Protein AF-A0A971HKB8-F1 (afdb_monomer)

Secondary structure (DSSP, 8-state):
-HHHHHHH-GGG-SSTT--TTGGGB-GGGHHHHHHHHHTTTTTT--TT-S----EEEEEEEEEEEEEEEETTEEEEEEEEEEEEEESS--S---EEEEEEEEETTEEEEEEEE---

Nearest PDB structures (foldseek):
  8dey-assembly1_B  TM=6.725E-01  e=1.320E+00  Homo sapiens
  4a0a-assembly1_A  TM=6.316E-01  e=6.553E+00  Homo sapiens
  3cnx-assembly1_A  TM=3.456E-01  e=6.553E+00  Streptomyces avermitilis
  5i7k-assembly3_A  TM=2.606E-01  e=4.390E+00  Homo sapiens

Mean predicted aligned error: 2.99 Å

pLDDT: mean 95.15, std 5.56, range [52.69, 98.5]

Sequence (116 aa):
KLFIIDFYSLKNKTSSYDVGGVQFIYSEFKDNFSLKASNTIYKYLNPNMKELPLVKKVNVINIEETTFEYKEKEYQSYKVFLNWEYENDYGYEKECVLILMKENDRLDIVEKTNIS

Structure (mmCIF, N/CA/C/O backbone):
data_AF-A0A971HKB8-F1
#
_entry.id   AF-A0A971HKB8-F1
#
loop_
_atom_site.group_PDB
_atom_site.id
_atom_site.type_symbol
_atom_site.label_atom_id
_atom_site.label_alt_id
_atom_site.label_comp_id
_atom_site.label_asym_id
_atom_site.label_entity_id
_atom_site.label_seq_id
_atom_site.pdbx_PDB_ins_code
_atom_site.Cartn_x
_atom_site.Cartn_y
_atom_site.Cartn_z
_atom_site.occupancy
_atom_site.B_iso_or_equiv
_atom_site.auth_seq_id
_atom_site.auth_comp_id
_atom_site.auth_asym_id
_atom_site.auth_atom_id
_atom_site.pdbx_PDB_model_num
ATOM 1 N N . LYS A 1 1 ? -7.232 -2.955 -3.348 1.00 94.50 1 LYS A N 1
ATOM 2 C CA . LYS A 1 1 ? -6.668 -3.039 -4.725 1.00 94.50 1 LYS A CA 1
ATOM 3 C C . LYS A 1 1 ? -6.006 -1.733 -5.174 1.00 94.50 1 LYS A C 1
ATOM 5 O O . LYS A 1 1 ? -4.842 -1.793 -5.533 1.00 94.50 1 LYS A O 1
ATOM 10 N N . LEU A 1 2 ? -6.691 -0.580 -5.125 1.00 97.12 2 LEU A N 1
ATOM 11 C CA . LEU A 1 2 ? -6.138 0.714 -5.576 1.00 97.12 2 LEU A CA 1
ATOM 12 C C . LEU A 1 2 ? -4.813 1.098 -4.904 1.00 97.12 2 LEU A C 1
ATOM 14 O O . LEU A 1 2 ? -3.908 1.538 -5.597 1.00 97.12 2 LEU A O 1
ATOM 18 N N . PHE A 1 3 ? -4.674 0.851 -3.597 1.00 97.88 3 PHE A N 1
ATOM 19 C CA . PHE A 1 3 ? -3.410 1.049 -2.881 1.00 97.88 3 PHE A CA 1
ATOM 20 C C . PHE A 1 3 ? -2.221 0.351 -3.563 1.00 97.88 3 PHE A C 1
ATOM 22 O O . PHE A 1 3 ? -1.219 0.996 -3.838 1.00 97.88 3 PHE A O 1
ATOM 29 N N . ILE A 1 4 ? -2.359 -0.939 -3.900 1.00 98.19 4 ILE A N 1
ATOM 30 C CA . ILE A 1 4 ? -1.299 -1.718 -4.560 1.00 98.19 4 ILE A CA 1
ATOM 31 C C . ILE A 1 4 ? -0.949 -1.115 -5.920 1.00 98.19 4 ILE A C 1
ATOM 33 O O . ILE A 1 4 ? 0.224 -0.944 -6.231 1.00 98.19 4 ILE A O 1
ATOM 37 N N . ILE A 1 5 ? -1.962 -0.752 -6.712 1.00 98.25 5 ILE A N 1
ATOM 38 C CA . ILE A 1 5 ? -1.753 -0.155 -8.037 1.00 98.25 5 ILE A CA 1
ATOM 39 C C . ILE A 1 5 ? -0.966 1.151 -7.909 1.00 98.25 5 ILE A C 1
ATOM 41 O O . ILE A 1 5 ? 0.021 1.335 -8.615 1.00 98.25 5 ILE A O 1
ATOM 45 N N . ASP A 1 6 ? -1.384 2.037 -7.010 1.00 97.62 6 ASP A N 1
ATOM 46 C CA . ASP A 1 6 ? -0.803 3.371 -6.869 1.00 97.62 6 ASP A CA 1
ATOM 47 C C . ASP A 1 6 ? 0.608 3.335 -6.251 1.00 97.62 6 ASP A C 1
ATOM 49 O O . ASP A 1 6 ? 1.502 4.046 -6.707 1.00 97.62 6 ASP A O 1
ATOM 53 N N . PHE A 1 7 ? 0.836 2.471 -5.257 1.00 97.50 7 PHE A N 1
ATOM 54 C CA . PHE A 1 7 ? 2.121 2.353 -4.559 1.00 97.50 7 PHE A CA 1
ATOM 55 C C . PHE A 1 7 ? 3.192 1.598 -5.365 1.00 97.50 7 PHE A C 1
ATOM 57 O O . PHE A 1 7 ? 4.361 1.966 -5.327 1.00 97.50 7 PHE A O 1
ATOM 64 N N . TYR A 1 8 ? 2.825 0.553 -6.115 1.00 97.19 8 TYR A N 1
ATOM 65 C CA . TYR A 1 8 ? 3.807 -0.289 -6.820 1.00 97.19 8 TYR A CA 1
ATOM 66 C C . TYR A 1 8 ? 3.993 0.047 -8.303 1.00 97.19 8 TYR A C 1
ATOM 68 O O . TYR A 1 8 ? 4.924 -0.455 -8.933 1.00 97.19 8 TYR A O 1
ATOM 76 N N . SER A 1 9 ? 3.159 0.914 -8.884 1.00 97.06 9 SER A N 1
ATOM 77 C CA . SER A 1 9 ? 3.353 1.393 -10.260 1.00 97.06 9 SER A CA 1
ATOM 78 C C . SER A 1 9 ? 4.356 2.545 -10.311 1.00 97.06 9 SER A C 1
ATOM 80 O O . SER A 1 9 ? 3.999 3.685 -10.618 1.00 97.06 9 SER A O 1
ATOM 82 N N . LEU A 1 10 ? 5.624 2.248 -10.008 1.00 96.25 10 LEU A N 1
ATOM 83 C CA . LEU A 1 10 ? 6.705 3.239 -9.951 1.00 96.25 10 LEU A CA 1
ATOM 84 C C . LEU A 1 10 ? 6.931 3.957 -11.288 1.00 96.25 10 LEU A C 1
ATOM 86 O O . LEU A 1 10 ? 7.384 5.096 -11.298 1.00 96.25 10 LEU A O 1
ATOM 90 N N . LYS A 1 11 ? 6.556 3.335 -12.413 1.00 95.19 11 LYS A N 1
ATOM 91 C CA . LYS A 1 11 ? 6.616 3.955 -13.747 1.00 95.19 11 LYS A CA 1
ATOM 92 C C . LYS A 1 11 ? 5.830 5.270 -13.848 1.00 95.19 11 LYS A C 1
ATOM 94 O O . LYS A 1 11 ? 6.172 6.117 -14.664 1.00 95.19 11 LYS A O 1
ATOM 99 N N . ASN A 1 12 ? 4.801 5.452 -13.019 1.00 93.81 12 ASN A N 1
ATOM 100 C CA . ASN A 1 12 ? 3.961 6.653 -13.021 1.00 93.81 12 ASN A CA 1
ATOM 101 C C . ASN A 1 12 ? 4.474 7.752 -12.076 1.00 93.81 12 ASN A C 1
ATOM 103 O O . ASN A 1 12 ? 3.780 8.747 -11.881 1.00 93.81 12 ASN A O 1
ATOM 107 N N . LYS A 1 13 ? 5.632 7.553 -11.438 1.00 95.19 13 LYS A N 1
ATOM 108 C CA . LYS A 1 13 ? 6.107 8.385 -10.331 1.00 95.19 13 LYS A CA 1
ATOM 109 C C . LYS A 1 13 ? 7.242 9.297 -10.774 1.00 95.19 13 LYS A C 1
ATOM 111 O O . LYS A 1 13 ? 8.113 8.914 -11.552 1.00 95.19 13 LYS A O 1
ATOM 116 N N . THR A 1 14 ? 7.220 10.522 -10.267 1.00 93.38 14 THR A N 1
ATOM 117 C CA . THR A 1 14 ? 8.100 11.612 -10.719 1.00 93.38 14 THR A CA 1
ATOM 118 C C . THR A 1 14 ? 9.329 11.818 -9.837 1.00 93.38 14 THR A C 1
ATOM 120 O O . THR A 1 14 ? 10.302 12.435 -10.266 1.00 93.38 14 THR A O 1
ATOM 123 N N . SER A 1 15 ? 9.319 11.311 -8.605 1.00 93.50 15 SER A N 1
ATOM 124 C CA . SER A 1 15 ? 10.457 11.391 -7.687 1.00 93.50 15 SER A CA 1
ATOM 125 C C . SER A 1 15 ? 10.311 10.399 -6.537 1.00 93.50 15 SER A C 1
ATOM 127 O O . SER A 1 15 ? 9.233 9.845 -6.320 1.00 93.50 15 SER A O 1
ATOM 129 N N . SER A 1 16 ? 11.366 10.233 -5.737 1.00 93.69 16 SER A N 1
ATOM 130 C CA . SER A 1 16 ? 11.321 9.419 -4.518 1.00 93.69 16 SER A CA 1
ATOM 131 C C . SER A 1 16 ? 10.310 9.911 -3.468 1.00 93.69 16 SER A C 1
ATOM 133 O O . SER A 1 16 ? 9.944 9.153 -2.572 1.00 93.69 16 SER A O 1
ATOM 135 N N . TYR A 1 17 ? 9.840 11.157 -3.576 1.00 93.81 17 TYR A N 1
ATOM 136 C CA . TYR A 1 17 ? 8.840 11.756 -2.686 1.00 93.81 17 TYR A CA 1
ATOM 137 C C . TYR A 1 17 ? 7.404 11.618 -3.209 1.00 93.81 17 TYR A C 1
ATOM 139 O O . TYR A 1 17 ? 6.458 11.885 -2.472 1.00 93.81 17 TYR A O 1
ATOM 147 N N . ASP A 1 18 ? 7.228 11.180 -4.457 1.00 95.69 18 ASP A N 1
ATOM 148 C CA . ASP A 1 18 ? 5.926 10.962 -5.098 1.00 95.69 18 ASP A CA 1
ATOM 149 C C . ASP A 1 18 ? 5.329 9.606 -4.680 1.00 95.69 18 ASP A C 1
ATOM 151 O O . ASP A 1 18 ? 5.102 8.706 -5.490 1.00 95.69 18 ASP A O 1
ATOM 155 N N . VAL A 1 19 ? 5.153 9.411 -3.372 1.00 97.44 19 VAL A N 1
ATOM 156 C CA . VAL A 1 19 ? 4.676 8.146 -2.802 1.00 97.44 19 VAL A CA 1
ATOM 157 C C . VAL A 1 19 ? 3.184 7.975 -3.100 1.00 97.44 19 VAL A C 1
ATOM 159 O O . VAL A 1 19 ? 2.354 8.785 -2.690 1.00 97.44 19 VAL A O 1
ATOM 162 N N . GLY A 1 20 ? 2.828 6.899 -3.806 1.00 97.31 20 GLY A N 1
ATOM 163 C CA . GLY A 1 20 ? 1.437 6.573 -4.132 1.00 97.31 20 GLY A CA 1
ATOM 164 C C . GLY A 1 20 ? 0.682 5.925 -2.973 1.00 97.31 20 GLY A C 1
ATOM 165 O O . GLY A 1 20 ? 1.274 5.348 -2.066 1.00 97.31 20 GLY A O 1
ATOM 166 N N . GLY A 1 21 ? -0.648 5.985 -2.998 1.00 96.94 21 GLY A N 1
ATOM 167 C CA . GLY A 1 21 ? -1.503 5.246 -2.069 1.00 96.94 21 GLY A CA 1
ATOM 168 C C . GLY A 1 21 ? -1.576 5.804 -0.642 1.00 96.94 21 GLY A C 1
ATOM 169 O O . GLY A 1 21 ? -2.285 5.230 0.186 1.00 96.94 21 GLY A O 1
ATOM 170 N N . VAL A 1 22 ? -0.913 6.928 -0.346 1.00 97.56 22 VAL A N 1
ATOM 171 C CA . VAL A 1 22 ? -0.902 7.586 0.978 1.00 97.56 22 VAL A CA 1
ATOM 172 C C . VAL A 1 22 ? -2.316 7.926 1.466 1.00 97.56 22 VAL A C 1
ATOM 174 O O . VAL A 1 22 ? -2.593 7.906 2.662 1.00 97.56 22 VAL A O 1
ATOM 177 N N . GLN A 1 23 ? -3.251 8.192 0.554 1.00 96.62 23 GLN A N 1
ATOM 178 C CA . GLN A 1 23 ? -4.659 8.452 0.854 1.00 96.62 23 GLN A CA 1
ATOM 179 C C . GLN A 1 23 ? -5.376 7.284 1.548 1.00 96.62 23 GLN A C 1
ATOM 181 O O . GLN A 1 23 ? -6.348 7.539 2.251 1.00 96.62 23 GLN A O 1
ATOM 186 N N . PHE A 1 24 ? -4.893 6.048 1.378 1.00 97.44 24 PHE A N 1
ATOM 187 C CA . PHE A 1 24 ? -5.455 4.843 1.999 1.00 97.44 24 PHE A CA 1
ATOM 188 C C . PHE A 1 24 ? -4.819 4.506 3.354 1.00 97.44 24 PHE A C 1
ATOM 190 O O . PHE A 1 24 ? -5.229 3.539 3.989 1.00 97.44 24 PH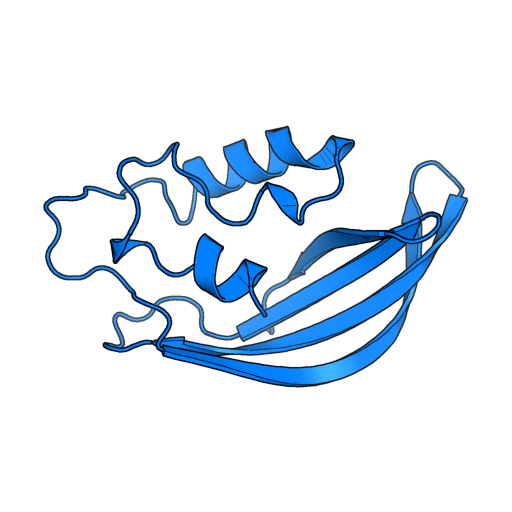E A O 1
ATOM 197 N N . ILE A 1 25 ? -3.790 5.246 3.769 1.00 98.06 25 ILE A N 1
ATOM 198 C CA . ILE A 1 25 ? -3.086 5.023 5.032 1.00 98.06 25 ILE A CA 1
ATOM 199 C C . ILE A 1 25 ? -3.800 5.775 6.153 1.00 98.06 25 ILE A C 1
ATOM 201 O O . ILE A 1 25 ? -4.237 6.918 5.963 1.00 98.06 25 ILE A O 1
ATOM 205 N N . TYR A 1 26 ? -3.865 5.155 7.333 1.00 97.12 26 TYR A N 1
ATOM 206 C CA . TYR A 1 26 ? -4.398 5.794 8.534 1.00 97.12 26 TYR A CA 1
ATOM 207 C C . TYR A 1 26 ? -3.712 7.142 8.776 1.00 97.12 26 TYR A C 1
ATOM 209 O O . TYR A 1 26 ? -2.495 7.269 8.626 1.00 97.12 26 TYR A 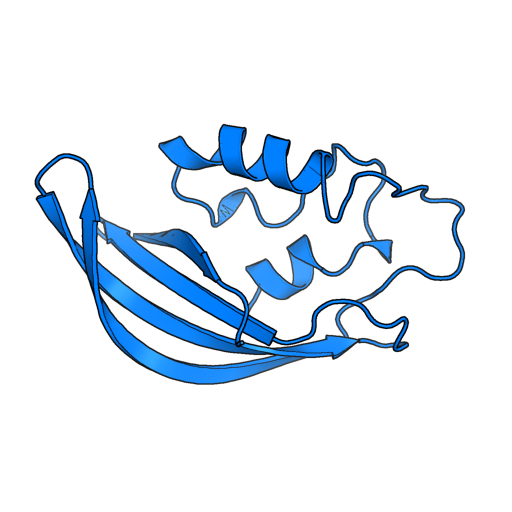O 1
ATOM 217 N N . SER A 1 27 ? -4.491 8.178 9.098 1.00 95.50 27 SER A N 1
ATOM 218 C CA . SER A 1 27 ? -4.034 9.573 9.023 1.00 95.50 27 SER A CA 1
ATOM 219 C C . SER A 1 27 ? -2.787 9.852 9.852 1.00 95.50 27 SER A C 1
ATOM 221 O O . SER A 1 27 ? -1.906 10.563 9.380 1.00 95.50 27 SER A O 1
ATOM 223 N N . GLU A 1 28 ? -2.677 9.253 11.038 1.00 96.12 28 GLU A N 1
ATOM 224 C CA . GLU A 1 28 ? -1.517 9.436 11.918 1.00 96.12 28 GLU A CA 1
ATOM 225 C C . GLU A 1 28 ? -0.255 8.715 11.415 1.00 96.12 28 GLU A C 1
ATOM 227 O O . GLU A 1 28 ? 0.846 8.985 11.887 1.00 96.12 28 GLU A O 1
ATOM 232 N N . PHE A 1 29 ? -0.387 7.789 10.460 1.00 96.88 29 PHE A N 1
ATOM 233 C CA . PHE A 1 29 ? 0.723 6.984 9.939 1.00 96.88 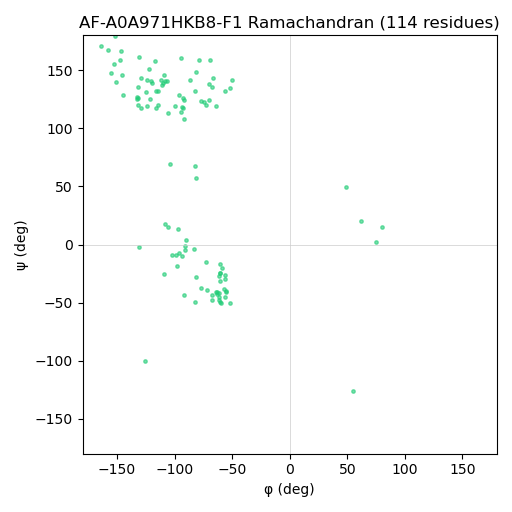29 PHE A CA 1
ATOM 234 C C . PHE A 1 29 ? 1.238 7.473 8.585 1.00 96.88 29 PHE A C 1
ATOM 236 O O . PHE A 1 29 ? 2.289 7.007 8.142 1.00 96.88 29 PHE A O 1
ATOM 243 N N . LYS A 1 30 ? 0.544 8.417 7.934 1.00 97.31 30 LYS A N 1
ATOM 244 C CA . LYS A 1 30 ? 0.865 8.897 6.578 1.00 97.31 30 LYS A CA 1
ATOM 245 C C . LYS A 1 30 ? 2.294 9.414 6.444 1.00 97.31 30 LYS A C 1
ATOM 247 O O . LYS A 1 30 ? 2.982 9.031 5.497 1.00 97.31 30 LYS A O 1
ATOM 252 N N . ASP A 1 31 ? 2.755 10.223 7.394 1.00 97.62 31 ASP A N 1
ATOM 253 C CA . ASP A 1 31 ? 4.089 10.831 7.335 1.00 97.62 31 ASP A CA 1
ATOM 254 C C . ASP A 1 31 ? 5.186 9.773 7.467 1.00 97.62 31 ASP A C 1
ATOM 256 O O . ASP A 1 31 ? 6.097 9.694 6.643 1.00 97.62 31 ASP A O 1
ATOM 260 N N . ASN A 1 32 ? 5.056 8.887 8.458 1.00 96.94 32 ASN A N 1
ATOM 261 C CA . ASN A 1 32 ? 5.996 7.791 8.674 1.00 96.94 32 ASN A CA 1
ATOM 262 C C . ASN A 1 32 ? 5.992 6.795 7.504 1.00 96.94 32 ASN A C 1
ATOM 264 O O . ASN A 1 32 ? 7.047 6.328 7.080 1.00 96.94 32 ASN A O 1
ATOM 268 N N . PHE A 1 33 ? 4.816 6.481 6.959 1.00 97.50 33 PHE A N 1
ATOM 269 C CA . PHE A 1 33 ? 4.678 5.638 5.775 1.00 97.50 33 PHE A CA 1
ATOM 270 C C . PHE A 1 33 ? 5.402 6.248 4.572 1.00 97.50 33 PHE A C 1
ATOM 272 O O . PHE A 1 33 ? 6.226 5.579 3.949 1.00 97.50 33 PHE A O 1
ATOM 279 N N . SER A 1 34 ? 5.150 7.528 4.289 1.00 97.44 34 SER A N 1
ATOM 280 C CA . SER A 1 34 ? 5.746 8.241 3.155 1.00 97.44 34 SER A CA 1
ATOM 281 C C . SER A 1 34 ? 7.264 8.334 3.298 1.00 97.44 34 SER A C 1
ATOM 283 O O . SER A 1 34 ? 7.990 8.050 2.348 1.00 97.44 34 SER A O 1
ATOM 285 N N . LEU A 1 35 ? 7.756 8.637 4.504 1.00 97.50 35 LEU A N 1
ATOM 286 C CA . LEU A 1 35 ? 9.186 8.676 4.807 1.00 97.50 35 LEU A CA 1
ATOM 287 C C . LEU A 1 35 ? 9.857 7.304 4.655 1.00 97.50 35 LEU A C 1
ATOM 289 O O . LEU A 1 35 ? 10.974 7.206 4.151 1.00 97.50 35 LEU A O 1
ATOM 293 N N . LYS A 1 36 ? 9.208 6.222 5.095 1.00 96.56 36 LYS A N 1
ATOM 294 C CA . LYS A 1 36 ? 9.746 4.865 4.920 1.00 96.56 36 LYS A CA 1
ATOM 295 C C . LYS A 1 36 ? 9.753 4.460 3.451 1.00 96.56 36 LYS A C 1
ATOM 297 O O . LYS A 1 36 ? 10.751 3.914 2.987 1.00 96.56 36 LYS A O 1
ATOM 302 N N . ALA A 1 37 ? 8.681 4.739 2.716 1.00 96.56 37 ALA A N 1
ATOM 303 C CA . ALA A 1 37 ? 8.580 4.427 1.295 1.00 96.56 37 ALA A CA 1
ATOM 304 C C . ALA A 1 37 ? 9.647 5.170 0.479 1.00 96.56 37 ALA A C 1
ATOM 306 O O . ALA A 1 37 ? 10.382 4.528 -0.276 1.00 96.56 37 ALA A O 1
ATOM 307 N N . SER A 1 38 ? 9.798 6.482 0.707 1.00 97.25 38 SER A N 1
ATOM 308 C CA . SER A 1 38 ? 10.806 7.325 0.048 1.00 97.25 38 SER A CA 1
ATOM 309 C C . SER A 1 38 ? 12.237 6.866 0.323 1.00 97.25 38 SER A C 1
ATOM 311 O O . SER A 1 38 ? 13.089 6.963 -0.553 1.00 97.25 38 SER A O 1
ATOM 313 N N . ASN A 1 39 ? 12.497 6.292 1.502 1.00 96.62 39 ASN A N 1
ATOM 314 C CA . ASN A 1 39 ? 13.803 5.754 1.886 1.00 96.62 39 ASN A CA 1
ATOM 315 C C . ASN A 1 39 ? 14.013 4.270 1.541 1.00 96.62 39 ASN A C 1
ATOM 317 O O . ASN A 1 39 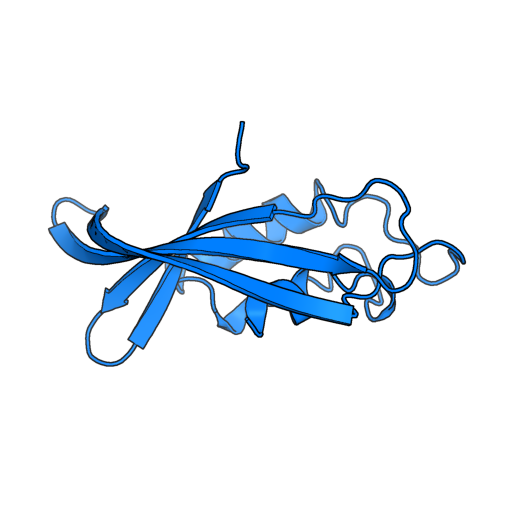? 15.094 3.738 1.802 1.00 96.62 39 ASN A O 1
ATOM 321 N N . THR A 1 40 ? 13.021 3.590 0.962 1.00 93.69 40 THR A N 1
ATOM 322 C CA . THR A 1 40 ? 13.107 2.165 0.602 1.00 93.69 40 THR A CA 1
ATOM 323 C C . THR A 1 40 ? 12.775 1.955 -0.873 1.00 93.69 40 THR A C 1
ATOM 325 O O . THR A 1 40 ? 13.626 2.204 -1.724 1.00 93.69 40 THR A O 1
ATOM 328 N N . ILE A 1 41 ? 11.552 1.533 -1.194 1.00 93.62 41 ILE A N 1
ATOM 329 C CA . ILE A 1 41 ? 11.121 1.175 -2.552 1.00 93.62 41 ILE A CA 1
ATOM 330 C C . ILE A 1 41 ? 11.203 2.347 -3.541 1.00 93.62 41 ILE A C 1
ATOM 332 O O . ILE A 1 41 ? 11.464 2.131 -4.721 1.00 93.62 41 ILE A O 1
ATOM 336 N N . TYR A 1 42 ? 11.084 3.586 -3.061 1.00 95.88 42 TYR A N 1
ATOM 337 C CA . TYR A 1 42 ? 11.189 4.791 -3.887 1.00 95.88 42 TYR A CA 1
ATOM 338 C C . TYR A 1 42 ? 12.587 5.424 -3.880 1.00 95.88 42 TYR A C 1
ATOM 340 O O . TYR A 1 42 ? 12.836 6.349 -4.651 1.00 95.88 42 TYR A O 1
ATOM 348 N N . LYS A 1 43 ? 13.522 4.941 -3.049 1.00 94.50 43 LYS A N 1
ATOM 349 C CA . LYS A 1 43 ? 14.805 5.616 -2.771 1.00 94.50 43 LYS A CA 1
ATOM 350 C C . LYS A 1 43 ? 15.624 5.933 -4.013 1.00 94.50 43 LYS A C 1
ATOM 352 O O . LYS A 1 43 ? 16.230 6.997 -4.097 1.00 94.50 43 LYS A O 1
ATOM 357 N N . TYR A 1 44 ? 15.653 4.999 -4.956 1.00 89.75 44 TYR A N 1
ATOM 358 C CA . TYR A 1 44 ? 16.448 5.101 -6.178 1.00 89.75 44 TYR A CA 1
ATOM 359 C C . TYR A 1 44 ? 15.595 5.401 -7.412 1.00 89.75 44 TYR A C 1
ATOM 361 O O . TYR A 1 44 ? 16.068 5.238 -8.534 1.00 89.75 44 TYR A O 1
ATOM 369 N N . LEU A 1 45 ? 14.345 5.832 -7.219 1.00 92.69 45 LEU A N 1
ATOM 370 C CA . LEU A 1 45 ? 13.458 6.156 -8.322 1.00 92.69 45 LEU A CA 1
ATOM 371 C C . LEU A 1 45 ? 14.014 7.340 -9.121 1.00 92.69 45 LEU A C 1
ATOM 373 O O . LEU A 1 45 ? 14.140 8.456 -8.617 1.00 92.69 45 LEU A O 1
ATOM 377 N N . ASN A 1 46 ? 14.292 7.087 -10.394 1.00 88.62 46 ASN A N 1
ATOM 378 C CA . ASN A 1 46 ? 14.618 8.100 -11.381 1.00 88.62 46 ASN A CA 1
ATOM 379 C C . ASN A 1 46 ? 13.633 7.947 -12.553 1.00 88.62 46 ASN A C 1
ATOM 381 O O . ASN A 1 46 ? 13.644 6.895 -13.192 1.00 88.62 46 ASN A O 1
ATOM 385 N N . PRO A 1 47 ? 12.817 8.968 -12.875 1.00 81.56 47 PRO A N 1
ATOM 386 C CA . PRO A 1 47 ? 11.818 8.889 -13.948 1.00 81.56 47 PRO A CA 1
ATOM 387 C C . PRO A 1 47 ? 12.390 8.569 -15.333 1.00 81.56 47 PRO A C 1
ATOM 389 O O . PRO A 1 47 ? 11.665 8.117 -16.212 1.00 81.56 47 PRO A O 1
ATOM 392 N N . ASN A 1 48 ? 13.690 8.795 -15.540 1.00 86.69 48 ASN A N 1
ATOM 393 C CA . ASN A 1 48 ? 14.366 8.485 -16.799 1.00 86.69 48 ASN A CA 1
ATOM 394 C C . ASN A 1 48 ? 14.792 7.007 -16.906 1.00 86.69 48 ASN A C 1
ATOM 396 O O . ASN A 1 48 ? 15.327 6.596 -17.939 1.00 86.69 48 ASN A O 1
ATOM 400 N N . MET A 1 49 ? 14.597 6.202 -15.855 1.00 87.62 49 MET A N 1
ATOM 401 C CA . MET A 1 49 ? 14.820 4.757 -15.903 1.00 87.62 49 MET A CA 1
ATOM 402 C C . MET A 1 49 ? 13.795 4.093 -16.823 1.00 87.62 49 MET A C 1
ATOM 404 O O . MET A 1 49 ? 12.600 4.370 -16.764 1.00 87.62 49 MET A O 1
ATOM 408 N N . LYS A 1 50 ? 14.271 3.175 -17.667 1.00 82.19 50 LYS A N 1
ATOM 409 C CA . LYS A 1 50 ? 13.416 2.423 -18.599 1.00 82.19 50 LYS A CA 1
ATOM 410 C C . LYS A 1 50 ? 12.711 1.238 -17.930 1.00 82.19 50 LYS A C 1
ATOM 412 O O . LYS A 1 50 ? 11.628 0.850 -18.358 1.00 82.19 50 LYS A O 1
ATOM 417 N N . GLU A 1 51 ? 13.315 0.688 -16.881 1.00 90.44 51 GLU A N 1
ATOM 418 C CA . GLU A 1 51 ? 12.884 -0.539 -16.202 1.00 90.44 51 GLU A CA 1
ATOM 419 C C . GLU A 1 51 ? 12.197 -0.204 -14.876 1.00 90.44 51 GLU A C 1
ATOM 421 O O . GLU A 1 51 ? 12.731 -0.434 -13.796 1.00 90.44 51 GLU A O 1
ATOM 426 N N . LEU A 1 52 ? 11.008 0.398 -14.963 1.00 94.88 52 LEU A N 1
ATOM 427 C CA . LEU A 1 52 ? 10.170 0.669 -13.795 1.00 94.88 52 LEU A CA 1
ATOM 428 C C . LEU A 1 52 ? 8.907 -0.201 -13.819 1.00 94.88 52 LEU A C 1
ATOM 430 O O . LEU A 1 52 ? 8.281 -0.341 -14.878 1.00 94.88 52 LEU A O 1
ATOM 434 N N . PRO A 1 53 ? 8.508 -0.777 -12.672 1.00 95.94 53 PRO A N 1
ATOM 435 C CA . PRO A 1 53 ? 7.325 -1.616 -12.587 1.00 95.94 53 PRO A CA 1
ATOM 436 C C . PRO A 1 53 ? 6.047 -0.808 -12.838 1.00 95.94 53 PRO A C 1
ATOM 438 O O . PRO A 1 53 ? 5.900 0.340 -12.407 1.00 95.94 53 PRO A O 1
ATOM 441 N N . LEU A 1 54 ? 5.100 -1.451 -13.518 1.00 97.56 54 LEU A N 1
ATOM 442 C CA . LEU A 1 54 ? 3.728 -0.989 -13.699 1.00 97.56 54 LEU A CA 1
ATOM 443 C C . LEU A 1 54 ? 2.801 -2.157 -13.370 1.00 97.56 54 LEU A C 1
ATOM 445 O O . LEU A 1 54 ? 2.921 -3.229 -13.967 1.00 97.56 54 LEU A O 1
ATOM 449 N N . VAL A 1 55 ? 1.933 -1.981 -12.373 1.00 98.31 55 VAL A N 1
ATOM 450 C CA . VAL A 1 55 ? 1.023 -3.039 -11.921 1.00 98.31 55 VAL A CA 1
ATOM 451 C C . VAL A 1 55 ? -0.041 -3.273 -12.988 1.00 98.31 55 VAL A C 1
ATOM 453 O O . VAL A 1 55 ? -0.772 -2.359 -13.361 1.00 98.31 55 VAL A O 1
ATOM 456 N N . LYS A 1 56 ? -0.160 -4.519 -13.442 1.00 98.19 56 LYS A N 1
ATOM 457 C CA . LYS A 1 56 ? -1.124 -4.958 -14.455 1.00 98.19 56 LYS A CA 1
ATOM 458 C C . LYS A 1 56 ? -2.421 -5.462 -13.830 1.00 98.19 56 LYS A C 1
ATOM 460 O O . LYS A 1 56 ? -3.510 -5.173 -14.321 1.00 98.19 56 LYS A O 1
ATOM 465 N N . LYS A 1 57 ? -2.318 -6.258 -12.764 1.00 98.12 57 LYS A N 1
ATOM 466 C CA . LYS A 1 57 ? -3.466 -6.934 -12.147 1.00 98.12 57 LYS A CA 1
ATOM 467 C C . LYS A 1 57 ? -3.226 -7.145 -10.664 1.00 98.12 57 LYS A C 1
ATOM 469 O O . LYS A 1 57 ? -2.134 -7.531 -10.280 1.00 98.12 57 LYS A O 1
ATOM 474 N N . VAL A 1 58 ? -4.264 -6.947 -9.852 1.00 98.50 58 VAL A N 1
ATOM 475 C CA . VAL A 1 58 ? -4.239 -7.211 -8.407 1.00 98.50 58 VAL A CA 1
ATOM 476 C C . VAL A 1 58 ? -5.320 -8.226 -8.056 1.00 98.50 58 VAL A C 1
ATOM 478 O O . VAL A 1 58 ? -6.507 -7.995 -8.330 1.00 98.50 58 VAL A O 1
ATOM 481 N N . ASN A 1 59 ? -4.927 -9.311 -7.397 1.00 98.12 59 ASN A N 1
ATOM 482 C CA . ASN A 1 59 ? -5.834 -10.325 -6.878 1.00 98.12 59 ASN A CA 1
ATOM 483 C C . ASN A 1 59 ? -5.901 -10.234 -5.352 1.00 98.12 59 ASN A C 1
ATOM 485 O O . ASN A 1 59 ? -4.901 -9.996 -4.679 1.00 98.12 59 ASN A O 1
ATOM 489 N N . VAL A 1 60 ? -7.108 -10.411 -4.817 1.00 97.94 60 VAL A N 1
ATOM 490 C CA . VAL A 1 60 ? -7.317 -10.641 -3.385 1.00 97.94 60 VAL A CA 1
ATOM 491 C C . VAL A 1 60 ? -7.345 -12.149 -3.213 1.00 97.94 60 VAL A C 1
ATOM 493 O O . VAL A 1 60 ? -8.181 -12.804 -3.831 1.00 97.94 60 VAL A O 1
ATOM 496 N N . ILE A 1 61 ? -6.405 -12.678 -2.440 1.00 97.75 61 ILE A N 1
ATOM 497 C CA . ILE A 1 61 ? -6.267 -14.112 -2.183 1.00 97.75 61 ILE A CA 1
ATOM 498 C C . ILE A 1 61 ? -7.233 -14.520 -1.073 1.00 97.75 61 ILE A C 1
ATOM 500 O O . ILE A 1 61 ? -7.981 -15.479 -1.228 1.00 97.75 61 ILE A O 1
ATOM 504 N N . ASN A 1 62 ? -7.218 -13.777 0.034 1.00 97.50 62 ASN A N 1
ATOM 505 C CA . ASN A 1 62 ? -8.031 -14.052 1.210 1.00 97.50 62 ASN A CA 1
ATOM 506 C C . ASN A 1 62 ? -8.327 -12.761 1.985 1.00 97.50 62 ASN A C 1
ATOM 508 O O . ASN A 1 62 ? -7.573 -11.785 1.896 1.00 97.50 62 ASN A O 1
ATOM 512 N N . ILE A 1 63 ? -9.419 -12.771 2.745 1.00 98.06 63 ILE A N 1
ATOM 513 C CA . ILE A 1 63 ? -9.784 -11.733 3.709 1.00 98.06 63 ILE A CA 1
ATOM 514 C C . ILE A 1 63 ? -10.180 -12.439 5.003 1.00 98.06 63 ILE A C 1
ATOM 516 O O . ILE A 1 63 ? -11.072 -13.282 4.995 1.00 98.06 63 ILE A O 1
ATOM 520 N N . GLU A 1 64 ? -9.541 -12.063 6.104 1.00 98.12 64 GLU A N 1
ATOM 521 C CA . GLU A 1 64 ? -9.834 -12.576 7.442 1.00 98.12 64 GLU A CA 1
ATOM 522 C C . GLU A 1 64 ? -10.265 -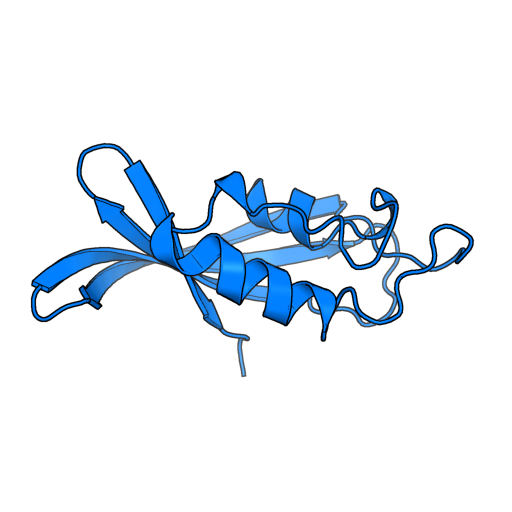11.421 8.346 1.00 98.12 64 GLU A C 1
ATOM 524 O O . GLU A 1 64 ? -9.679 -10.336 8.300 1.00 98.12 64 GLU A O 1
ATOM 529 N N . GLU A 1 65 ? -11.282 -11.647 9.174 1.00 98.12 65 GLU A N 1
ATOM 530 C CA . GLU A 1 65 ? -11.597 -10.743 10.281 1.00 98.12 65 GLU A CA 1
ATOM 531 C C . GLU A 1 65 ? -10.511 -10.861 11.356 1.00 98.12 65 GLU A C 1
ATOM 533 O O . GLU A 1 65 ? -10.032 -11.950 11.667 1.00 98.12 65 GLU A O 1
ATOM 538 N N . THR A 1 66 ? -10.102 -9.727 11.913 1.00 97.81 66 THR A N 1
ATOM 539 C CA . THR A 1 66 ? -9.098 -9.646 12.976 1.00 97.81 66 THR A CA 1
ATOM 540 C C . THR A 1 66 ? -9.362 -8.410 13.828 1.00 97.81 66 THR A C 1
ATOM 542 O O . THR A 1 66 ? -10.271 -7.620 13.560 1.00 97.81 66 THR A O 1
ATOM 545 N N . THR A 1 67 ? -8.539 -8.201 14.843 1.00 97.62 67 THR A N 1
ATOM 546 C CA . THR A 1 67 ? -8.475 -6.950 15.590 1.00 97.62 67 THR A CA 1
ATOM 547 C C . THR A 1 67 ? -7.101 -6.303 15.432 1.00 97.62 67 THR A C 1
ATOM 549 O O . THR A 1 67 ? -6.131 -6.962 15.048 1.00 97.62 67 THR A O 1
ATOM 552 N N . PHE A 1 68 ? -7.035 -4.992 15.654 1.00 97.00 68 PHE A N 1
ATOM 553 C CA . PHE A 1 68 ? -5.797 -4.218 15.707 1.00 97.00 68 PHE A CA 1
ATOM 554 C C . PHE A 1 68 ? -5.824 -3.351 16.963 1.00 97.00 68 PHE A C 1
ATOM 556 O O . PHE A 1 68 ? -6.790 -2.618 17.186 1.00 97.00 68 PHE A O 1
ATOM 563 N N . GLU A 1 69 ? -4.786 -3.451 17.789 1.00 96.56 69 GLU A N 1
ATOM 564 C CA . GLU A 1 69 ? -4.657 -2.646 18.999 1.00 96.56 69 GLU A CA 1
ATOM 565 C C . GLU A 1 69 ? -3.864 -1.370 18.701 1.00 96.56 69 GLU A C 1
ATOM 567 O O . GLU A 1 69 ? -2.738 -1.412 18.203 1.00 96.56 69 GLU A O 1
ATOM 572 N N . TYR A 1 70 ? -4.445 -0.219 19.030 1.00 95.25 70 TYR A N 1
ATOM 573 C CA . TYR A 1 70 ? -3.787 1.071 18.896 1.00 95.25 70 TYR A CA 1
ATOM 574 C C . TYR A 1 70 ? -4.201 2.008 20.024 1.00 95.25 70 TYR A C 1
ATOM 576 O O . TYR A 1 70 ? -5.388 2.211 20.264 1.00 95.25 70 TYR A O 1
ATOM 584 N N . LYS A 1 71 ? -3.214 2.600 20.713 1.00 94.94 71 LYS A N 1
ATOM 585 C CA . LYS A 1 71 ? -3.431 3.503 21.860 1.00 94.94 71 LYS A CA 1
ATOM 586 C C . LYS A 1 71 ? -4.399 2.910 22.900 1.00 94.94 71 LYS A C 1
ATOM 588 O O . LYS A 1 71 ? -5.356 3.573 23.295 1.00 94.94 71 LYS A O 1
ATOM 593 N N . GLU A 1 72 ? -4.149 1.660 23.300 1.00 95.19 72 GLU A N 1
ATOM 594 C CA . GLU A 1 72 ? -4.932 0.927 24.315 1.00 95.19 72 GLU A CA 1
ATOM 595 C C . GLU A 1 72 ? -6.410 0.708 23.930 1.00 95.19 72 GLU A C 1
ATOM 597 O O . GLU A 1 72 ? -7.265 0.469 24.783 1.00 95.19 72 GLU A O 1
ATOM 602 N N . LYS A 1 73 ? -6.735 0.799 22.635 1.00 95.12 73 LYS A N 1
ATOM 603 C CA . LYS A 1 73 ? -8.055 0.486 22.086 1.00 95.12 73 LYS A CA 1
ATOM 604 C C . LYS A 1 73 ? -7.944 -0.617 21.052 1.00 95.12 73 LYS A C 1
ATOM 606 O O . LYS A 1 73 ? -7.033 -0.615 20.227 1.00 95.12 73 LYS A O 1
ATOM 611 N N . GLU A 1 74 ? -8.916 -1.515 21.072 1.00 96.69 74 GLU A N 1
ATOM 612 C CA . GLU A 1 74 ? -9.052 -2.574 20.083 1.00 96.69 74 GLU A CA 1
ATOM 613 C C . GLU A 1 74 ? -10.038 -2.155 18.989 1.00 96.69 74 GLU A C 1
ATOM 615 O O . GLU A 1 74 ? -11.161 -1.729 19.269 1.00 96.69 74 GLU A O 1
ATOM 620 N N . TYR A 1 75 ? -9.614 -2.285 17.735 1.00 97.06 75 TYR A N 1
ATOM 621 C CA . TYR A 1 75 ? -10.406 -1.937 16.563 1.00 97.06 75 TYR A CA 1
ATOM 622 C C . TYR A 1 75 ? -10.696 -3.177 15.722 1.00 97.06 75 TYR A C 1
ATOM 624 O O . TYR A 1 75 ? -9.779 -3.920 15.356 1.00 97.06 75 TYR A O 1
ATOM 632 N N . GLN A 1 76 ? -11.964 -3.357 15.337 1.00 97.69 76 GLN A N 1
ATOM 633 C CA . GLN A 1 76 ? -12.329 -4.333 14.309 1.00 97.69 76 GLN A CA 1
ATOM 634 C C . GLN A 1 76 ? -11.543 -4.045 13.032 1.00 97.69 76 GLN A C 1
ATOM 636 O O . GLN A 1 76 ? -11.462 -2.903 12.581 1.00 97.69 76 GLN A O 1
ATOM 641 N N . SER A 1 77 ? -10.952 -5.083 12.460 1.00 98.25 77 SER A N 1
ATOM 642 C CA . SER A 1 77 ? -10.004 -4.947 11.365 1.00 98.25 77 SER A CA 1
ATOM 643 C C . SER A 1 77 ? -10.109 -6.121 10.398 1.00 98.25 77 SER A C 1
ATOM 645 O O . SER A 1 77 ? -10.704 -7.155 10.696 1.00 98.25 77 SER A O 1
ATOM 647 N N . TYR A 1 78 ? -9.502 -5.964 9.227 1.00 98.25 78 TYR A N 1
ATOM 648 C CA . TYR A 1 78 ? -9.421 -7.012 8.218 1.00 98.25 78 TYR A CA 1
ATOM 649 C C . TYR A 1 78 ? -7.974 -7.261 7.830 1.00 98.25 78 TYR A C 1
ATOM 651 O O . TYR A 1 78 ? -7.248 -6.325 7.489 1.00 98.25 78 TYR A O 1
ATOM 659 N N . LYS A 1 79 ? -7.577 -8.529 7.822 1.00 98.19 79 LYS A N 1
ATOM 660 C CA . LYS A 1 79 ? -6.304 -8.990 7.281 1.00 98.19 79 LYS A CA 1
ATOM 661 C C . LYS A 1 79 ? -6.518 -9.442 5.845 1.00 98.19 79 LYS A C 1
ATOM 663 O O . LYS A 1 79 ? -7.248 -10.392 5.581 1.00 98.19 79 LYS A O 1
ATOM 668 N N . VAL A 1 80 ? -5.915 -8.726 4.902 1.00 98.25 80 VAL A N 1
ATOM 669 C CA . VAL A 1 80 ? -6.162 -8.901 3.469 1.00 98.25 80 VAL A CA 1
ATOM 670 C C . VAL A 1 80 ? -4.891 -9.366 2.782 1.00 98.25 80 VAL A C 1
ATOM 672 O O . VAL A 1 80 ? -3.899 -8.641 2.736 1.00 98.25 80 VAL A O 1
ATOM 675 N N . PHE A 1 81 ? -4.947 -10.565 2.214 1.00 98.19 81 PHE A N 1
ATOM 676 C CA . PHE A 1 81 ? -3.850 -11.191 1.486 1.00 98.19 81 PHE A CA 1
ATOM 677 C C . PHE A 1 81 ? -3.973 -10.835 0.008 1.00 98.19 81 PHE A C 1
ATOM 679 O O . PHE A 1 81 ? -5.017 -11.060 -0.613 1.00 98.19 81 PHE A O 1
ATOM 686 N N . LEU A 1 82 ? -2.921 -10.257 -0.560 1.00 98.12 82 LEU A N 1
ATOM 687 C CA . LEU A 1 82 ? -2.910 -9.738 -1.924 1.00 98.12 82 LEU A CA 1
ATOM 688 C C . LEU A 1 82 ? -1.711 -10.290 -2.681 1.00 98.12 82 LEU A C 1
ATOM 690 O O . LEU A 1 82 ? -0.615 -10.364 -2.136 1.00 98.12 82 LEU A O 1
ATOM 694 N N . ASN A 1 83 ? -1.909 -10.565 -3.967 1.00 98.06 83 ASN A N 1
ATOM 695 C CA . ASN A 1 83 ? -0.817 -10.659 -4.927 1.00 98.06 83 ASN A CA 1
ATOM 696 C C . ASN A 1 83 ? -1.126 -9.829 -6.172 1.00 98.06 83 ASN A C 1
ATOM 698 O O . ASN A 1 83 ? -2.274 -9.438 -6.425 1.00 98.06 83 ASN A O 1
ATOM 702 N N . TRP A 1 84 ? -0.092 -9.514 -6.937 1.00 98.19 84 TRP A N 1
ATOM 703 C CA . TRP A 1 84 ? -0.228 -8.757 -8.166 1.00 98.19 84 TRP A CA 1
ATOM 704 C C . TRP A 1 84 ? 0.800 -9.161 -9.213 1.00 98.19 84 TRP A C 1
ATOM 706 O 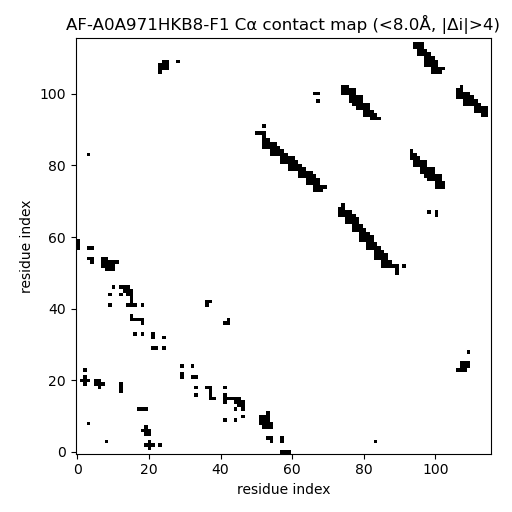O . TRP A 1 84 ? 1.850 -9.730 -8.932 1.00 98.19 84 TRP A O 1
ATOM 716 N N . GLU A 1 85 ? 0.459 -8.844 -10.453 1.00 98.38 85 GLU A N 1
ATOM 717 C CA . GLU A 1 85 ? 1.298 -9.049 -11.624 1.00 98.38 85 GLU A CA 1
ATOM 718 C C . GLU A 1 85 ? 1.736 -7.686 -12.160 1.00 98.38 85 GLU A C 1
ATOM 720 O O . GLU A 1 85 ? 0.938 -6.741 -12.196 1.00 98.38 85 GLU A O 1
ATOM 725 N N . TYR A 1 86 ? 2.984 -7.591 -12.612 1.00 98.31 86 TYR A N 1
ATOM 726 C CA . TYR A 1 86 ? 3.498 -6.432 -13.341 1.00 98.31 86 TYR A CA 1
ATOM 727 C C . TYR A 1 86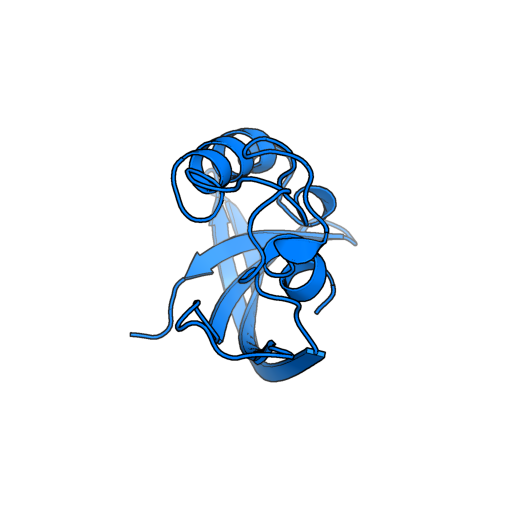 ? 3.383 -6.639 -14.854 1.00 98.31 86 TYR A C 1
ATOM 729 O O . TYR A 1 86 ? 3.283 -7.768 -15.330 1.00 98.31 86 TYR A O 1
ATOM 737 N N . GLU A 1 87 ? 3.422 -5.553 -15.626 1.00 97.75 87 GLU A N 1
ATOM 738 C CA . GLU A 1 87 ? 3.562 -5.643 -17.087 1.00 97.75 87 GLU A CA 1
ATOM 739 C C . GLU A 1 87 ? 4.880 -6.308 -17.501 1.00 97.75 87 GLU A C 1
ATOM 741 O O . GLU A 1 87 ? 4.890 -7.133 -18.410 1.00 97.75 87 GLU A O 1
ATOM 746 N N . ASN A 1 88 ? 5.969 -5.959 -16.812 1.00 96.38 88 ASN A N 1
ATOM 747 C CA . ASN A 1 88 ? 7.294 -6.552 -16.960 1.00 96.38 88 ASN A CA 1
ATOM 748 C C . ASN A 1 88 ? 7.837 -6.880 -15.567 1.00 96.38 88 ASN A C 1
ATOM 750 O O . ASN A 1 88 ? 7.709 -6.071 -14.645 1.00 96.38 88 ASN A O 1
ATOM 754 N N . ASP A 1 89 ? 8.422 -8.064 -15.413 1.00 94.06 89 ASP A N 1
ATOM 755 C CA . ASP A 1 89 ? 8.935 -8.543 -14.134 1.00 94.06 89 ASP A CA 1
ATOM 756 C C . ASP A 1 89 ? 10.412 -8.177 -13.965 1.00 94.06 89 ASP A C 1
ATOM 758 O O . ASP A 1 89 ? 11.284 -8.757 -14.608 1.00 94.06 89 ASP A O 1
ATOM 762 N N . TYR A 1 90 ? 10.678 -7.215 -13.082 1.00 93.19 90 TYR A N 1
ATOM 763 C CA . TYR A 1 90 ? 12.029 -6.769 -12.727 1.00 93.19 90 TYR A CA 1
ATOM 764 C C . TYR A 1 90 ? 12.441 -7.209 -11.310 1.00 93.19 90 TYR A C 1
ATOM 766 O O . TYR A 1 90 ? 13.344 -6.626 -10.718 1.00 93.19 90 TYR A O 1
ATOM 774 N N . GLY A 1 91 ? 11.757 -8.202 -10.725 1.00 92.19 91 GLY A N 1
ATOM 775 C CA . GLY A 1 91 ? 12.087 -8.718 -9.389 1.00 92.19 91 GLY A CA 1
ATOM 776 C C . GLY A 1 91 ? 11.572 -7.876 -8.215 1.00 92.19 91 GLY A C 1
ATOM 777 O O . GLY A 1 91 ? 12.013 -8.071 -7.085 1.00 92.19 91 GLY A O 1
ATOM 778 N N . TYR A 1 92 ? 10.631 -6.958 -8.455 1.00 92.62 92 TYR A N 1
ATOM 779 C CA . TYR A 1 92 ? 9.936 -6.234 -7.386 1.00 92.62 92 TYR A CA 1
ATOM 780 C C . TYR A 1 92 ? 8.997 -7.161 -6.604 1.00 92.62 92 TYR A C 1
ATOM 782 O O . TYR A 1 92 ? 8.554 -8.188 -7.119 1.00 92.62 92 TYR A O 1
ATOM 790 N N . GLU A 1 93 ? 8.662 -6.764 -5.373 1.00 94.31 93 GLU A N 1
ATOM 791 C CA . GLU A 1 93 ? 7.660 -7.424 -4.523 1.00 94.31 93 GLU A CA 1
ATOM 792 C C . GLU A 1 93 ? 6.340 -7.636 -5.284 1.00 94.31 93 GLU A C 1
ATOM 794 O O . GLU A 1 93 ? 5.948 -6.774 -6.073 1.00 94.31 93 GLU A O 1
ATOM 799 N N . LYS A 1 94 ? 5.671 -8.775 -5.064 1.00 96.94 94 LYS A N 1
ATOM 800 C CA . LYS A 1 94 ? 4.477 -9.209 -5.826 1.00 96.94 94 LYS A CA 1
ATOM 801 C C . LYS A 1 94 ? 3.318 -9.648 -4.940 1.00 96.94 94 LYS A C 1
ATOM 803 O O . LYS A 1 94 ? 2.271 -10.042 -5.448 1.00 96.94 94 LYS A O 1
ATOM 808 N N . GLU A 1 95 ? 3.516 -9.627 -3.631 1.00 97.44 95 GLU A N 1
ATOM 809 C CA . GLU A 1 95 ? 2.535 -10.067 -2.658 1.00 97.44 95 GLU A CA 1
ATOM 810 C C . GLU A 1 95 ? 2.763 -9.393 -1.316 1.00 97.44 95 GLU A C 1
ATOM 812 O O . GLU A 1 95 ? 3.891 -9.076 -0.948 1.00 97.44 95 GLU A O 1
ATOM 817 N N . CYS A 1 96 ? 1.675 -9.163 -0.592 1.00 97.19 96 CYS A N 1
ATOM 818 C CA . CYS A 1 96 ? 1.724 -8.615 0.750 1.00 97.19 96 CYS A CA 1
ATOM 819 C C . CYS A 1 96 ? 0.453 -8.960 1.522 1.00 97.19 96 CYS A C 1
ATOM 821 O O . CYS A 1 96 ? -0.567 -9.378 0.958 1.00 97.19 96 CYS A O 1
ATOM 823 N N . VAL A 1 97 ? 0.514 -8.725 2.826 1.00 98.19 97 VAL A N 1
ATOM 824 C CA . VAL A 1 97 ? -0.649 -8.729 3.704 1.00 98.19 97 VAL A CA 1
ATOM 825 C C . VAL A 1 97 ? -0.855 -7.321 4.237 1.00 98.19 97 VAL A C 1
ATOM 827 O O . VAL A 1 97 ? 0.088 -6.676 4.694 1.00 98.19 97 VAL A O 1
ATOM 830 N N . LEU A 1 98 ? -2.092 -6.837 4.166 1.00 98.12 98 LEU A N 1
ATOM 831 C CA . LEU A 1 98 ? -2.495 -5.553 4.734 1.00 98.12 98 LEU A CA 1
ATOM 832 C C . LEU A 1 98 ? -3.398 -5.779 5.942 1.00 98.12 98 LEU A C 1
ATOM 834 O O . LEU A 1 98 ? -4.303 -6.609 5.872 1.00 98.12 98 LEU A O 1
ATOM 838 N N . ILE A 1 99 ? -3.203 -4.993 6.998 1.00 98.19 99 ILE A N 1
ATOM 839 C CA . ILE A 1 99 ? -4.195 -4.831 8.064 1.00 98.19 99 ILE A CA 1
ATOM 840 C C . ILE A 1 99 ? -4.948 -3.531 7.804 1.00 98.19 99 ILE A C 1
ATOM 842 O O . ILE A 1 99 ? -4.346 -2.454 7.746 1.00 98.19 99 ILE A O 1
ATOM 846 N N . LEU A 1 100 ? -6.262 -3.645 7.611 1.00 98.19 100 LEU A N 1
ATOM 847 C CA . LEU A 1 100 ? -7.170 -2.518 7.447 1.00 98.19 100 LEU A CA 1
ATOM 848 C C . LEU A 1 100 ? -7.971 -2.348 8.730 1.00 98.19 100 LEU A C 1
ATOM 850 O O . LEU A 1 100 ? -8.798 -3.199 9.053 1.00 98.19 100 LEU A O 1
ATOM 854 N N . MET A 1 101 ? -7.737 -1.245 9.427 1.00 97.62 101 MET A N 1
ATOM 855 C CA . MET A 1 101 ? -8.470 -0.873 10.628 1.00 97.62 101 MET A CA 1
ATOM 856 C C . MET A 1 101 ? -9.786 -0.207 10.240 1.00 97.62 101 MET A C 1
ATOM 858 O O . MET A 1 101 ? -9.802 0.691 9.393 1.00 97.62 101 MET A O 1
ATOM 862 N N . LYS A 1 102 ? -10.887 -0.640 10.859 1.00 96.31 102 LYS A N 1
ATOM 863 C CA . LYS A 1 102 ? -12.189 0.010 10.720 1.00 96.31 102 LYS A CA 1
ATOM 864 C C . LYS A 1 102 ? -12.373 1.037 11.829 1.00 96.31 102 LYS A C 1
ATOM 866 O O . LYS A 1 102 ? -12.460 0.683 13.002 1.00 96.31 102 LYS A O 1
ATOM 871 N N . GLU A 1 103 ? -12.50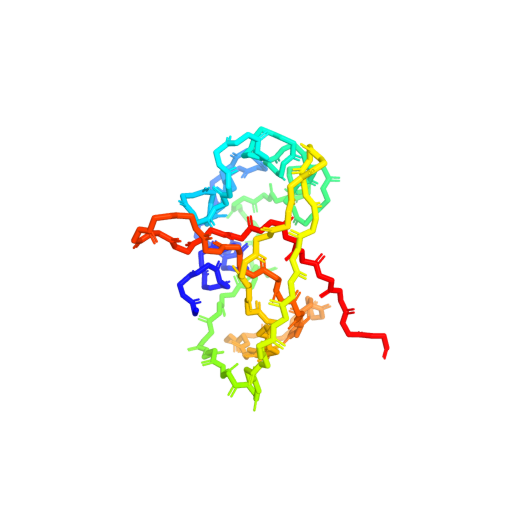4 2.299 11.443 1.00 91.62 103 GLU A N 1
ATOM 872 C CA . GLU A 1 103 ? -12.886 3.382 12.347 1.00 91.62 103 GLU A CA 1
ATOM 873 C C . GLU A 1 103 ? -14.043 4.166 11.722 1.00 91.62 103 GLU A C 1
ATOM 875 O O . GLU A 1 103 ? -13.927 4.738 10.634 1.00 91.62 103 GLU A O 1
ATOM 880 N N . ASN A 1 104 ? -15.194 4.161 12.401 1.00 87.75 104 ASN A N 1
ATOM 881 C CA . ASN A 1 104 ? -16.468 4.625 11.846 1.00 87.75 104 ASN A CA 1
ATOM 882 C C . ASN A 1 104 ? -16.794 3.890 10.521 1.00 87.75 104 ASN A C 1
ATOM 884 O O . ASN A 1 104 ? -16.776 2.658 10.476 1.00 87.75 104 ASN A O 1
ATOM 888 N N . ASP A 1 105 ? -17.060 4.637 9.446 1.00 90.00 105 ASP A N 1
ATOM 889 C CA . ASP A 1 105 ? -17.358 4.110 8.105 1.00 90.00 105 ASP A CA 1
ATOM 890 C C . ASP A 1 105 ? -16.131 4.078 7.173 1.00 90.00 105 ASP A C 1
ATOM 892 O O . ASP A 1 105 ? -16.266 3.909 5.959 1.00 90.00 105 ASP A O 1
ATOM 896 N N . ARG A 1 106 ? -14.916 4.247 7.717 1.00 93.19 106 ARG A N 1
ATOM 897 C CA . ARG A 1 106 ? -13.664 4.191 6.952 1.00 93.19 106 ARG A CA 1
ATOM 898 C C . ARG A 1 106 ? -12.856 2.938 7.259 1.00 93.19 106 ARG A C 1
ATOM 900 O O . ARG A 1 106 ? -12.819 2.455 8.387 1.00 93.19 106 ARG A O 1
ATOM 907 N N . LEU A 1 107 ? -12.183 2.453 6.218 1.00 96.38 107 LEU A N 1
ATOM 908 C CA . LEU A 1 107 ? -11.140 1.441 6.298 1.00 96.38 107 LEU A CA 1
ATOM 909 C C . LEU A 1 107 ? -9.823 2.078 5.884 1.00 96.38 107 LEU A C 1
ATOM 911 O O . LEU A 1 107 ? -9.693 2.540 4.749 1.00 96.38 107 LEU A O 1
ATOM 915 N N . ASP A 1 108 ? -8.859 2.059 6.791 1.00 97.75 108 ASP A N 1
ATOM 916 C CA . ASP A 1 108 ? -7.536 2.623 6.573 1.00 97.75 108 ASP A CA 1
ATOM 917 C C . ASP A 1 108 ? -6.464 1.562 6.822 1.00 97.75 108 ASP A C 1
ATOM 919 O O . ASP A 1 108 ? -6.570 0.736 7.728 1.00 97.75 108 ASP A O 1
ATOM 923 N N . ILE A 1 109 ? -5.415 1.572 6.005 1.00 98.19 109 ILE A N 1
ATOM 924 C CA . ILE A 1 109 ? -4.279 0.665 6.153 1.00 98.19 109 ILE A CA 1
ATOM 925 C C . ILE A 1 109 ? -3.440 1.144 7.337 1.00 98.19 109 ILE A C 1
ATOM 927 O O . ILE A 1 109 ? -2.959 2.282 7.350 1.00 98.19 109 ILE A O 1
ATOM 931 N N . VAL A 1 110 ? -3.248 0.253 8.305 1.00 97.75 110 VAL A N 1
ATOM 932 C CA . VAL A 1 110 ? -2.428 0.489 9.503 1.00 97.75 110 VAL A CA 1
ATOM 933 C C . VAL A 1 110 ? -1.128 -0.304 9.481 1.00 97.75 110 VAL A C 1
ATOM 935 O O . VAL A 1 110 ? -0.129 0.137 10.043 1.00 97.75 110 VAL A O 1
ATOM 938 N N . GLU A 1 111 ? -1.108 -1.428 8.765 1.00 96.38 111 GLU A N 1
ATOM 939 C CA . GLU A 1 111 ? 0.064 -2.288 8.662 1.00 96.38 111 GLU A CA 1
ATOM 940 C C . GLU A 1 111 ? 0.158 -2.933 7.279 1.00 96.38 111 GLU A C 1
ATOM 942 O O . GLU A 1 111 ? -0.850 -3.265 6.649 1.00 96.38 111 GLU A O 1
ATOM 947 N N . LYS A 1 112 ? 1.396 -3.122 6.822 1.00 9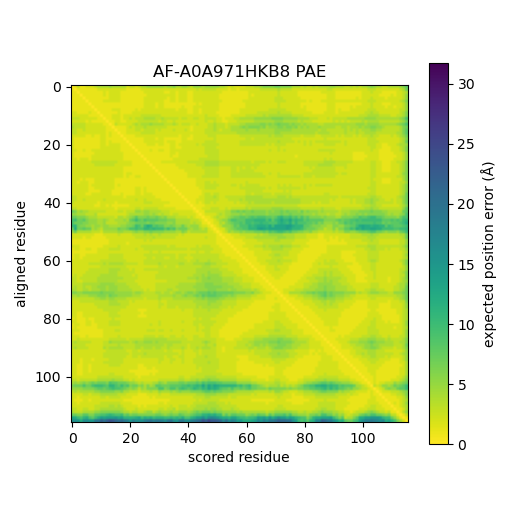4.88 112 LYS A N 1
ATOM 948 C CA . LYS A 1 112 ? 1.745 -3.912 5.647 1.00 94.88 112 LYS A CA 1
ATOM 949 C C . LYS A 1 112 ? 2.895 -4.839 6.017 1.00 94.88 112 LYS A C 1
ATOM 951 O O . LYS A 1 112 ? 3.952 -4.363 6.427 1.00 94.88 112 LYS A O 1
ATOM 956 N N . THR A 1 113 ? 2.726 -6.129 5.768 1.00 93.00 113 THR A N 1
ATOM 957 C CA . THR A 1 113 ? 3.767 -7.145 5.934 1.00 93.00 113 THR A CA 1
ATOM 958 C C . THR A 1 113 ? 4.022 -7.880 4.624 1.00 93.00 113 THR A C 1
ATOM 960 O O . THR A 1 113 ? 3.147 -7.973 3.760 1.00 93.00 113 THR A O 1
ATOM 963 N N . ASN A 1 114 ? 5.254 -8.350 4.445 1.00 84.12 114 ASN A N 1
ATOM 964 C CA . ASN A 1 114 ? 5.596 -9.243 3.342 1.00 84.12 114 ASN A CA 1
ATOM 965 C C . ASN A 1 114 ? 5.185 -10.665 3.737 1.00 84.12 114 ASN A C 1
ATOM 967 O O . ASN A 1 114 ? 5.227 -11.010 4.920 1.00 84.12 114 ASN A O 1
ATOM 971 N N . ILE A 1 115 ? 4.804 -11.480 2.758 1.00 72.94 115 ILE A N 1
ATOM 972 C CA . ILE A 1 115 ? 4.636 -12.917 2.975 1.00 72.94 115 ILE A CA 1
ATOM 973 C C . ILE A 1 115 ? 6.054 -13.509 2.994 1.00 72.94 115 ILE A C 1
ATOM 975 O O . ILE A 1 115 ? 6.858 -13.215 2.110 1.00 72.94 115 ILE A O 1
ATOM 979 N N . SER A 1 116 ? 6.393 -14.196 4.086 1.00 52.69 116 SER A N 1
ATOM 980 C CA . SER A 1 116 ? 7.707 -14.807 4.340 1.00 52.69 116 SER A CA 1
ATOM 981 C C . SER A 1 116 ? 7.920 -16.076 3.533 1.00 52.69 116 SER A C 1
ATOM 983 O O . SER A 1 116 ? 6.955 -16.877 3.522 1.00 52.69 116 SER A O 1
#

Solvent-accessible surface area (backbone atoms only — not comparable to full-atom values): 6647 Å² total; per-residue (Å²): 104,67,48,60,43,45,49,54,21,51,59,82,31,80,42,31,81,54,64,42,41,51,89,47,33,32,80,92,46,33,65,62,49,46,54,51,40,26,69,48,90,25,52,82,52,51,66,86,56,89,90,50,40,37,58,68,47,74,46,77,77,47,77,41,84,45,74,46,80,56,94,97,39,80,29,58,24,36,40,37,34,35,39,47,43,52,76,56,88,83,83,69,89,46,52,34,35,35,36,30,40,46,58,90,97,44,72,23,39,76,45,77,44,73,77,130

Radius of gyration: 14.66 Å; Cα contacts (8 Å, |Δi|>4): 222; chains: 1; bounding box: 34×27×43 Å

Foldseek 3Di:
DQLCQFQQQLLVAAALQRGGNLVQADPVCSVVVSVVSSVPVRVPRDNPDPDGWGWDDKDWPDKDWDWDDDPNDIFTWIWIKMFTDTPDDPPDAGIWIFIWGDDPNGTHTHDIGGDD